Protein AF-A0A1H6F854-F1 (afdb_monomer_lite)

Radius of gyration: 19.89 Å; chains: 1; bounding box: 38×53×62 Å

Sequence (107 aa):
MDNNLGENAIRGPVTGRKSYYGSGSIWSAELAAALFSITQTLGVWDINQRHWLMAYLTACAENAGKAPQDINSFIPWLMDETRRAELTRPYPSQAPPANSVQTHLNS

Foldseek 3Di:
DDDDPPVVVVVVVVVCPVVQPPPVDVVSVVVVVVLVVLVVVCVVLLFDSVLLVVVQCVCCVVVVNDGHPDCLCSDSVSHDPVSRVVRNDPRPPCPPPPPPPPPPPDD

Organism: NCBI:txid1899563

Structure (mmCIF, N/CA/C/O backbone):
data_AF-A0A1H6F854-F1
#
_entry.id   AF-A0A1H6F854-F1
#
loop_
_atom_site.group_PDB
_atom_site.id
_atom_site.type_symbol
_atom_site.label_atom_id
_atom_site.label_alt_id
_atom_site.label_comp_id
_atom_site.label_asym_id
_atom_site.label_entity_id
_atom_site.label_seq_id
_atom_site.pdbx_PDB_ins_code
_atom_site.Cartn_x
_atom_site.Cartn_y
_atom_site.Cartn_z
_atom_site.occupancy
_atom_site.B_iso_or_equiv
_atom_site.auth_seq_id
_atom_site.auth_comp_id
_atom_site.auth_asym_id
_atom_site.auth_atom_id
_atom_site.pdbx_PDB_model_num
ATOM 1 N N . MET A 1 1 ? -18.742 -8.959 -28.180 1.00 43.28 1 MET A N 1
ATOM 2 C CA . MET A 1 1 ? -17.459 -8.484 -28.753 1.00 43.28 1 MET A CA 1
ATOM 3 C C . MET A 1 1 ? -16.782 -7.771 -27.612 1.00 43.28 1 MET A C 1
ATOM 5 O O . MET A 1 1 ? -17.048 -6.600 -27.363 1.00 43.28 1 MET A O 1
ATOM 9 N N . ASP A 1 2 ? -16.023 -8.539 -26.844 1.00 44.66 2 ASP A N 1
ATOM 10 C CA . ASP A 1 2 ? -15.693 -8.191 -25.469 1.00 44.66 2 ASP A CA 1
ATOM 11 C C . ASP A 1 2 ? -14.322 -7.536 -25.497 1.00 44.66 2 ASP A C 1
ATOM 13 O O . ASP A 1 2 ? -13.277 -8.171 -25.369 1.00 44.66 2 ASP A O 1
ATOM 17 N N . ASN A 1 3 ? -14.338 -6.240 -25.800 1.00 47.31 3 ASN A N 1
ATOM 18 C CA . ASN A 1 3 ? -13.130 -5.446 -25.892 1.00 47.31 3 ASN A CA 1
ATOM 19 C C . ASN A 1 3 ? -12.649 -5.107 -24.466 1.00 47.31 3 ASN A C 1
ATOM 21 O O . ASN A 1 3 ? -12.942 -4.052 -23.916 1.00 47.31 3 ASN A O 1
ATOM 25 N N . ASN A 1 4 ? -11.850 -6.018 -23.908 1.00 52.72 4 ASN A N 1
ATOM 26 C CA . ASN A 1 4 ? -10.477 -5.658 -23.573 1.00 52.72 4 ASN A CA 1
ATOM 27 C C . ASN A 1 4 ? -10.250 -4.679 -22.404 1.00 52.72 4 ASN A C 1
ATOM 29 O O . ASN A 1 4 ? -9.549 -3.668 -22.511 1.00 52.72 4 ASN A O 1
ATOM 33 N N . LEU A 1 5 ? -10.781 -5.037 -21.235 1.00 49.50 5 LEU A N 1
ATOM 34 C CA . LEU A 1 5 ? -10.329 -4.464 -19.963 1.00 49.50 5 LEU A CA 1
ATOM 35 C C . LEU A 1 5 ? -8.848 -4.817 -19.686 1.00 49.50 5 LEU A C 1
ATOM 37 O O . LEU A 1 5 ? -8.127 -4.043 -19.058 1.00 49.50 5 LEU A O 1
ATOM 41 N N . GLY A 1 6 ? -8.388 -5.957 -20.225 1.00 49.81 6 GLY A N 1
ATOM 42 C CA . GLY A 1 6 ? -7.020 -6.467 -20.107 1.00 49.81 6 GLY A CA 1
ATOM 43 C C . GLY A 1 6 ? -5.957 -5.584 -20.770 1.00 49.81 6 GLY A C 1
ATOM 44 O O . GLY A 1 6 ? -4.998 -5.207 -20.102 1.00 49.81 6 GLY A O 1
ATOM 45 N N . GLU A 1 7 ? -6.107 -5.177 -22.038 1.00 49.81 7 GLU A N 1
ATOM 46 C CA . GLU A 1 7 ? -5.108 -4.294 -22.674 1.00 49.81 7 GLU A CA 1
ATOM 47 C C . GLU A 1 7 ? -5.176 -2.855 -22.144 1.00 49.81 7 GLU A C 1
ATOM 49 O O . GLU A 1 7 ? -4.156 -2.167 -22.164 1.00 49.81 7 GLU A O 1
ATOM 54 N N . ASN A 1 8 ? -6.314 -2.375 -21.618 1.00 52.28 8 ASN A N 1
ATOM 55 C CA . ASN A 1 8 ? -6.354 -1.043 -20.997 1.00 52.28 8 ASN A CA 1
ATOM 56 C C . ASN A 1 8 ? -5.601 -0.990 -19.655 1.00 52.28 8 ASN A C 1
ATOM 58 O O . ASN A 1 8 ? -5.005 0.042 -19.350 1.00 52.28 8 ASN A O 1
ATOM 62 N N . ALA A 1 9 ? -5.531 -2.094 -18.901 1.00 52.75 9 ALA A N 1
ATOM 63 C CA . ALA A 1 9 ? -4.696 -2.186 -17.699 1.00 52.75 9 ALA A CA 1
ATOM 64 C C . ALA A 1 9 ? -3.185 -2.136 -18.021 1.00 52.75 9 ALA A C 1
ATOM 66 O O . ALA A 1 9 ? -2.390 -1.615 -17.237 1.00 52.75 9 ALA A O 1
ATOM 67 N N . ILE A 1 10 ? -2.785 -2.596 -19.213 1.00 50.81 10 ILE A N 1
ATOM 68 C CA . ILE A 1 10 ? -1.381 -2.619 -19.667 1.00 50.81 10 ILE A CA 1
ATOM 69 C C . ILE A 1 10 ? -0.906 -1.240 -20.171 1.00 50.81 10 ILE A C 1
ATOM 71 O O . ILE A 1 10 ? 0.295 -0.992 -20.284 1.00 50.81 10 ILE A O 1
ATOM 75 N N . ARG A 1 11 ? -1.811 -0.281 -20.404 1.00 52.59 11 ARG A N 1
ATOM 76 C CA . ARG A 1 11 ? -1.440 1.062 -20.895 1.00 52.59 11 ARG A CA 1
ATOM 77 C C . ARG A 1 11 ? -0.853 1.993 -19.828 1.00 52.59 11 ARG A C 1
ATOM 79 O O . ARG A 1 11 ? -0.114 2.908 -20.177 1.00 52.59 11 ARG A O 1
ATOM 86 N N . GLY A 1 12 ? -1.115 1.743 -18.545 1.00 52.69 12 GLY A N 1
ATOM 87 C CA . GLY A 1 12 ? -0.516 2.474 -17.418 1.00 52.69 12 GLY A CA 1
ATOM 88 C C . GLY A 1 12 ? 0.992 2.232 -17.203 1.00 52.69 12 GLY A C 1
ATOM 89 O O . GLY A 1 12 ? 1.747 3.205 -17.129 1.00 52.69 12 GLY A O 1
ATOM 90 N N . PRO A 1 13 ? 1.481 0.975 -17.135 1.00 51.78 13 PRO A N 1
ATOM 91 C CA . PRO A 1 13 ? 2.881 0.690 -16.791 1.00 51.78 13 PRO A CA 1
ATOM 92 C C . PRO A 1 13 ? 3.915 1.143 -17.840 1.00 51.78 13 PRO A C 1
ATOM 94 O O . PRO A 1 13 ? 5.107 1.203 -17.540 1.00 51.78 13 PRO A O 1
ATOM 97 N N . VAL A 1 14 ? 3.499 1.512 -19.059 1.00 47.34 14 VAL A N 1
ATOM 98 C CA . VAL A 1 14 ? 4.420 1.879 -20.154 1.00 47.34 14 VAL A CA 1
ATOM 99 C C . VAL A 1 14 ? 4.922 3.329 -20.066 1.00 47.34 14 VAL A C 1
ATOM 101 O O . VAL A 1 14 ? 6.039 3.612 -20.506 1.00 47.34 14 VAL A O 1
ATOM 104 N N . THR A 1 15 ? 4.186 4.249 -19.434 1.00 47.28 15 THR A N 1
ATOM 105 C CA . THR A 1 15 ? 4.598 5.670 -19.354 1.00 47.28 15 THR A CA 1
ATOM 106 C C . THR A 1 15 ? 5.705 5.917 -18.320 1.00 47.28 15 THR A C 1
ATOM 108 O O . THR A 1 15 ? 6.423 6.911 -18.399 1.00 47.28 15 THR A O 1
ATOM 111 N N . GLY A 1 16 ? 5.936 4.985 -17.391 1.00 47.31 16 GLY A N 1
ATOM 112 C CA . GLY A 1 16 ? 7.042 5.078 -16.434 1.00 47.31 16 GLY A CA 1
ATOM 113 C C . GLY A 1 16 ? 8.401 4.650 -17.000 1.00 47.31 16 GLY A C 1
ATOM 114 O O . GLY A 1 16 ? 9.440 4.989 -16.434 1.00 47.31 16 GLY A O 1
ATOM 115 N N . ARG A 1 17 ? 8.427 3.970 -18.158 1.00 51.94 17 ARG A N 1
ATOM 116 C CA . ARG A 1 17 ? 9.644 3.403 -18.769 1.00 51.94 17 ARG A CA 1
ATOM 117 C C . ARG A 1 17 ? 10.754 4.433 -19.003 1.00 51.94 17 ARG A C 1
ATOM 119 O O . ARG A 1 17 ? 11.909 4.042 -19.075 1.00 51.94 17 ARG A O 1
ATOM 126 N N . LYS A 1 18 ? 10.448 5.731 -19.096 1.00 47.62 18 LYS A N 1
ATOM 127 C CA . LYS A 1 18 ? 11.459 6.796 -19.235 1.00 47.62 18 LYS A CA 1
ATOM 128 C C . LYS A 1 18 ? 11.844 7.465 -17.907 1.00 47.62 18 LYS A C 1
ATOM 130 O O . LYS A 1 18 ? 12.932 8.022 -17.814 1.00 47.62 18 LYS A O 1
ATOM 135 N N . SER A 1 19 ? 11.006 7.357 -16.877 1.00 52.47 19 SER A N 1
ATOM 136 C CA . SER A 1 19 ? 11.256 7.936 -15.550 1.00 52.47 19 SER A CA 1
ATOM 137 C C . SER A 1 19 ? 12.091 7.021 -14.644 1.00 52.47 19 SER A C 1
ATOM 139 O O . SER A 1 19 ? 12.817 7.524 -13.793 1.00 52.47 19 SER A O 1
ATOM 141 N N . TYR A 1 20 ? 12.054 5.695 -14.842 1.00 52.06 20 TYR A N 1
ATOM 142 C CA . TYR A 1 20 ? 12.798 4.738 -14.001 1.00 52.06 20 TYR A CA 1
ATOM 143 C C . TYR A 1 20 ? 14.299 4.634 -14.320 1.00 52.06 20 TYR A C 1
ATOM 145 O O . TYR A 1 20 ? 15.084 4.267 -13.451 1.00 52.06 20 TYR A O 1
ATOM 153 N N . TYR A 1 21 ? 14.731 5.001 -15.532 1.00 48.78 21 TYR A N 1
ATOM 154 C CA . TYR A 1 21 ? 16.151 4.933 -15.915 1.00 48.78 21 TYR A CA 1
ATOM 155 C C . TYR A 1 21 ? 17.007 6.081 -15.358 1.00 48.78 21 TYR A C 1
ATOM 157 O O . TYR A 1 21 ? 18.226 5.945 -15.292 1.00 48.78 21 TYR A O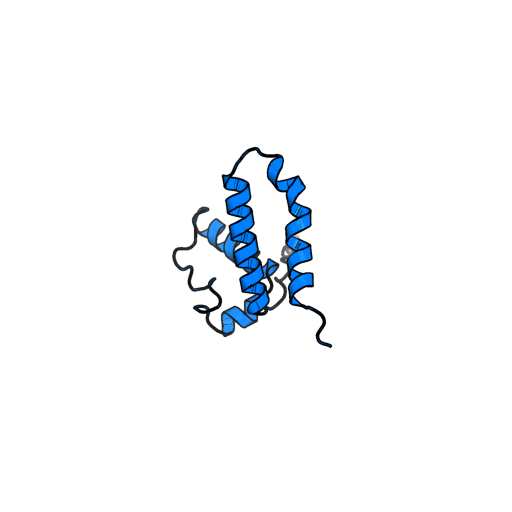 1
ATOM 165 N N . GLY A 1 22 ? 16.403 7.195 -14.929 1.00 51.19 22 GLY A N 1
ATOM 166 C CA . GLY A 1 22 ? 17.132 8.410 -14.538 1.00 51.19 22 GLY A CA 1
ATOM 167 C C . GLY A 1 22 ? 17.982 8.305 -13.262 1.00 51.19 22 GLY A C 1
ATOM 168 O O . GLY A 1 22 ? 18.705 9.243 -12.952 1.00 51.19 22 GLY A O 1
ATOM 169 N N . SER A 1 23 ? 17.913 7.189 -12.528 1.00 52.06 23 SER A N 1
ATOM 170 C CA . SER A 1 23 ? 18.616 6.990 -11.249 1.00 52.06 23 SER A CA 1
ATOM 171 C C . SER A 1 23 ? 19.709 5.909 -11.285 1.00 52.06 23 SER A C 1
ATOM 173 O O . SER A 1 23 ? 20.409 5.752 -10.287 1.00 52.06 23 SER A O 1
ATOM 175 N N . GLY A 1 24 ? 19.873 5.152 -12.380 1.00 55.97 24 GLY A N 1
ATOM 176 C CA . GLY A 1 24 ? 20.917 4.115 -12.480 1.00 55.97 24 GLY A CA 1
ATOM 177 C C . GLY A 1 24 ? 20.843 2.993 -11.429 1.00 55.97 24 GLY A C 1
ATOM 178 O O . GLY A 1 24 ? 21.804 2.251 -11.263 1.00 55.97 24 GLY A O 1
ATOM 179 N N . SER A 1 25 ? 19.725 2.860 -10.711 1.00 64.25 25 SER A N 1
ATOM 180 C CA . SER A 1 25 ? 19.588 1.939 -9.585 1.00 64.25 25 SER A CA 1
ATOM 181 C C . SER A 1 25 ? 18.520 0.898 -9.895 1.00 64.25 25 SER A C 1
ATOM 183 O O . SER A 1 25 ? 17.333 1.206 -9.901 1.00 64.25 25 SER A O 1
ATOM 185 N N . ILE A 1 26 ? 18.937 -0.345 -10.149 1.00 72.75 26 ILE A N 1
ATOM 186 C CA . ILE A 1 26 ? 18.041 -1.510 -10.304 1.00 72.75 26 ILE A CA 1
ATOM 187 C C . ILE A 1 26 ? 17.045 -1.573 -9.138 1.00 72.75 26 ILE A C 1
ATOM 189 O O . ILE A 1 26 ? 15.863 -1.841 -9.333 1.00 72.75 26 ILE A O 1
ATOM 193 N N . TRP A 1 27 ? 17.508 -1.196 -7.949 1.00 72.69 27 TRP A N 1
ATOM 194 C CA . TRP A 1 27 ? 16.718 -1.165 -6.730 1.00 72.69 27 TRP A CA 1
ATOM 195 C C . TRP A 1 27 ? 15.485 -0.251 -6.812 1.00 72.69 27 TRP A C 1
ATOM 197 O O . TRP A 1 27 ? 14.428 -0.591 -6.287 1.00 72.69 27 TRP A O 1
ATOM 207 N N . SER A 1 28 ? 15.565 0.895 -7.499 1.00 74.50 28 SER A N 1
ATOM 208 C CA . SER A 1 28 ? 14.396 1.774 -7.650 1.00 74.50 28 SER A CA 1
ATOM 209 C C . SER A 1 28 ? 13.369 1.201 -8.629 1.00 74.50 28 SER A C 1
ATOM 211 O O . SER A 1 28 ? 12.165 1.357 -8.418 1.00 74.50 28 SER A O 1
ATOM 213 N N . ALA A 1 29 ? 13.828 0.489 -9.662 1.00 79.50 29 ALA A N 1
ATOM 214 C CA . ALA A 1 29 ? 12.955 -0.236 -10.577 1.00 79.50 29 ALA A CA 1
ATOM 215 C C . ALA A 1 29 ? 12.264 -1.418 -9.875 1.00 79.50 29 ALA A C 1
ATOM 217 O O . ALA A 1 29 ? 11.059 -1.603 -10.040 1.00 79.50 29 ALA A O 1
ATOM 218 N N . GLU A 1 30 ? 12.994 -2.169 -9.048 1.00 82.50 30 GLU A N 1
ATOM 219 C CA . GLU A 1 30 ? 12.449 -3.256 -8.225 1.00 82.50 30 GLU A CA 1
ATOM 220 C C . GLU A 1 30 ? 11.406 -2.741 -7.225 1.00 82.50 30 GLU A C 1
ATOM 222 O O . GLU A 1 30 ? 10.308 -3.292 -7.132 1.00 82.50 30 GLU A O 1
ATOM 227 N N . LEU A 1 31 ? 11.698 -1.633 -6.537 1.00 84.69 31 LEU A N 1
ATOM 228 C CA . LEU A 1 31 ? 10.758 -0.990 -5.620 1.00 84.69 31 LEU A CA 1
ATOM 229 C C . LEU A 1 31 ? 9.478 -0.545 -6.338 1.00 84.69 31 LEU A C 1
ATOM 231 O O . LEU A 1 31 ? 8.373 -0.785 -5.849 1.00 84.69 31 LEU A O 1
ATOM 235 N N . ALA A 1 32 ? 9.611 0.088 -7.505 1.00 82.06 32 ALA A N 1
ATOM 236 C CA . ALA A 1 32 ? 8.463 0.513 -8.296 1.00 82.06 32 ALA A CA 1
ATOM 237 C C . ALA A 1 32 ? 7.622 -0.686 -8.762 1.00 82.06 32 ALA A C 1
ATOM 239 O O . ALA A 1 32 ? 6.397 -0.646 -8.664 1.00 82.06 32 ALA A O 1
ATOM 240 N N . ALA A 1 33 ? 8.262 -1.771 -9.209 1.00 85.00 33 ALA A N 1
ATOM 241 C CA . ALA A 1 33 ? 7.574 -3.000 -9.596 1.00 85.00 33 ALA A CA 1
ATOM 242 C C . ALA A 1 33 ? 6.798 -3.622 -8.421 1.00 85.00 33 ALA A C 1
ATOM 244 O O . ALA A 1 33 ? 5.646 -4.036 -8.591 1.00 85.00 33 ALA A O 1
ATOM 245 N N . ALA A 1 34 ? 7.383 -3.630 -7.220 1.00 86.56 34 ALA A N 1
ATOM 246 C CA . ALA A 1 34 ? 6.710 -4.091 -6.010 1.00 86.56 34 ALA A CA 1
ATOM 247 C C . ALA A 1 34 ? 5.499 -3.206 -5.661 1.00 86.56 34 ALA A C 1
ATOM 249 O O . ALA A 1 34 ? 4.398 -3.719 -5.458 1.00 86.56 34 ALA A O 1
ATOM 250 N N . LEU A 1 35 ? 5.661 -1.877 -5.670 1.00 86.19 35 LEU A N 1
ATOM 251 C CA . LEU A 1 35 ? 4.570 -0.931 -5.398 1.00 86.19 35 LEU A CA 1
ATOM 252 C C . LEU A 1 35 ? 3.427 -1.052 -6.411 1.00 86.19 35 LEU A C 1
ATOM 254 O O . LEU A 1 35 ? 2.255 -1.052 -6.026 1.00 86.19 35 LEU A O 1
ATOM 258 N N . PHE A 1 36 ? 3.735 -1.205 -7.699 1.00 85.50 36 PHE A N 1
ATOM 259 C CA . PHE A 1 36 ? 2.700 -1.428 -8.703 1.00 85.50 36 PHE A CA 1
ATOM 260 C C . PHE A 1 36 ? 1.971 -2.750 -8.493 1.00 85.50 36 PHE A C 1
ATOM 262 O O . PHE A 1 36 ? 0.746 -2.772 -8.549 1.00 85.50 36 PHE A O 1
ATOM 269 N N . SER A 1 37 ? 2.682 -3.824 -8.157 1.00 86.44 37 SER A N 1
ATOM 270 C CA . SER A 1 37 ? 2.052 -5.114 -7.849 1.00 86.44 37 SER A CA 1
ATOM 271 C C . SER A 1 37 ? 1.083 -5.006 -6.661 1.00 86.44 37 SER A C 1
ATOM 273 O O . SER A 1 37 ? -0.041 -5.512 -6.719 1.00 86.44 37 SER A O 1
ATOM 275 N N . ILE A 1 38 ? 1.467 -4.270 -5.612 1.00 87.38 38 ILE A N 1
ATOM 276 C CA . ILE A 1 38 ? 0.605 -4.001 -4.450 1.00 87.38 38 ILE A CA 1
ATOM 277 C C . ILE A 1 38 ? -0.622 -3.178 -4.863 1.00 87.38 38 ILE A C 1
ATOM 279 O O . ILE A 1 38 ? -1.746 -3.573 -4.572 1.00 87.38 38 ILE A O 1
ATOM 283 N N . THR A 1 39 ? -0.448 -2.065 -5.581 1.00 85.69 39 THR A N 1
ATOM 284 C CA . THR A 1 39 ? -1.581 -1.208 -5.996 1.00 85.69 39 THR A CA 1
ATOM 285 C C . THR A 1 39 ? -2.555 -1.897 -6.953 1.00 85.69 39 THR A C 1
ATOM 287 O O . THR A 1 39 ? -3.758 -1.641 -6.866 1.00 85.69 39 THR A O 1
ATOM 290 N N . GLN A 1 40 ? -2.069 -2.787 -7.827 1.00 85.75 40 GLN A N 1
ATOM 291 C CA . GLN A 1 40 ? -2.919 -3.644 -8.658 1.00 85.75 40 GLN A CA 1
ATOM 292 C C . GLN A 1 40 ? -3.728 -4.609 -7.795 1.00 85.75 40 GLN A C 1
ATOM 294 O O . GLN A 1 40 ? -4.939 -4.716 -7.972 1.00 85.75 40 GLN A O 1
ATOM 299 N N . THR A 1 41 ? -3.083 -5.243 -6.811 1.00 86.50 41 THR A N 1
ATOM 300 C CA . THR A 1 41 ? -3.769 -6.108 -5.845 1.00 86.50 41 THR A CA 1
ATOM 301 C C . THR A 1 41 ? -4.860 -5.321 -5.117 1.00 86.50 41 THR A C 1
ATOM 303 O O . THR A 1 41 ? -6.009 -5.736 -5.130 1.00 86.50 41 THR A O 1
ATOM 306 N N . LEU A 1 42 ? -4.563 -4.135 -4.580 1.00 87.06 42 LEU A N 1
ATOM 307 C CA . LEU A 1 42 ? -5.563 -3.285 -3.915 1.00 87.06 42 LEU A CA 1
ATOM 308 C C . LEU A 1 42 ? -6.744 -2.914 -4.829 1.00 87.06 42 LEU A C 1
ATOM 310 O O . LEU A 1 42 ? -7.874 -2.850 -4.353 1.00 87.06 42 LEU A O 1
ATOM 314 N N . GLY A 1 43 ? -6.497 -2.723 -6.130 1.00 84.69 43 GLY A N 1
ATOM 315 C CA . GLY A 1 43 ? -7.542 -2.466 -7.123 1.00 84.69 43 GLY A CA 1
ATOM 316 C C . GLY A 1 43 ? -8.493 -3.648 -7.339 1.00 84.69 43 GLY A C 1
ATOM 317 O O . GLY A 1 43 ? -9.686 -3.436 -7.515 1.00 84.69 43 GLY A O 1
ATOM 318 N N . VAL A 1 44 ? -7.998 -4.889 -7.263 1.00 88.06 44 VAL A N 1
ATOM 319 C CA . VAL A 1 44 ? -8.838 -6.104 -7.341 1.00 88.06 44 VAL A CA 1
ATOM 320 C C . VAL A 1 44 ? -9.762 -6.234 -6.125 1.00 88.06 44 VAL A C 1
ATOM 322 O O . VAL A 1 44 ? -10.856 -6.777 -6.238 1.00 88.06 44 VAL A O 1
ATOM 325 N N . TRP A 1 45 ? -9.335 -5.721 -4.970 1.00 84.81 45 TRP A N 1
ATOM 326 C CA . TRP A 1 45 ? -10.073 -5.804 -3.706 1.00 84.81 45 TRP A CA 1
ATOM 327 C C . TRP A 1 45 ? -10.929 -4.562 -3.397 1.00 84.81 45 TRP A C 1
ATOM 329 O O . TRP A 1 45 ? -11.466 -4.4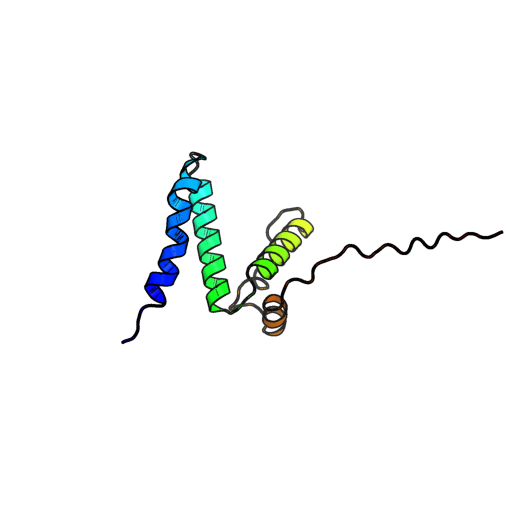71 -2.295 1.00 84.81 45 TRP A O 1
ATOM 339 N N . ASP A 1 46 ? -11.057 -3.623 -4.344 1.00 85.12 46 ASP A N 1
ATOM 340 C CA . ASP A 1 46 ? -11.800 -2.357 -4.204 1.00 85.12 46 ASP A CA 1
ATOM 341 C C . ASP A 1 46 ? -11.377 -1.520 -2.976 1.00 85.12 46 ASP A C 1
ATOM 343 O O . ASP A 1 46 ? -12.181 -0.905 -2.272 1.00 85.12 46 ASP A O 1
ATOM 347 N N . ILE A 1 47 ? -10.075 -1.516 -2.676 1.00 88.00 47 ILE A N 1
ATOM 348 C CA . ILE A 1 47 ? -9.495 -0.743 -1.572 1.00 88.00 47 ILE A CA 1
ATOM 349 C C . ILE A 1 47 ? -8.959 0.582 -2.113 1.00 88.00 47 ILE A C 1
ATOM 351 O O . ILE A 1 47 ? -8.280 0.626 -3.144 1.00 88.00 47 ILE A O 1
ATOM 355 N N . ASN A 1 48 ? -9.185 1.680 -1.386 1.00 88.56 48 ASN A N 1
ATOM 356 C CA . ASN A 1 48 ? -8.631 2.972 -1.766 1.00 88.56 48 ASN A CA 1
ATOM 357 C C . ASN A 1 48 ? -7.104 2.962 -1.5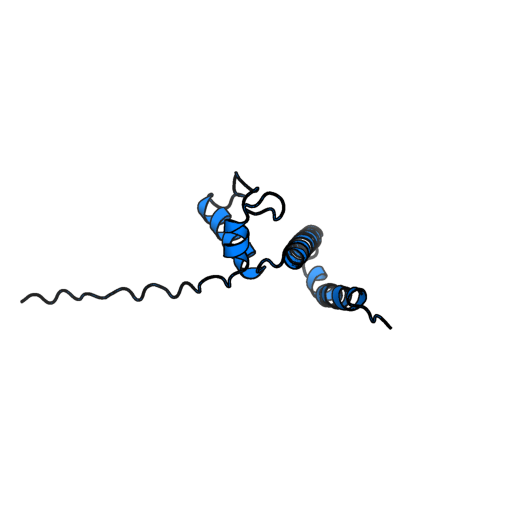86 1.00 88.56 48 ASN A C 1
ATOM 359 O O . ASN A 1 48 ? -6.584 3.004 -0.470 1.00 88.56 48 ASN A O 1
ATOM 363 N N . GLN A 1 49 ? -6.375 2.947 -2.702 1.00 87.06 49 GLN A N 1
ATOM 364 C CA . GLN A 1 49 ? -4.912 2.839 -2.726 1.00 87.06 49 GLN A CA 1
ATOM 365 C C . GLN A 1 49 ? -4.227 3.961 -1.934 1.00 87.06 49 GLN A C 1
ATOM 367 O O . GLN A 1 49 ? -3.240 3.721 -1.240 1.00 87.06 49 GLN A O 1
ATOM 372 N N . AR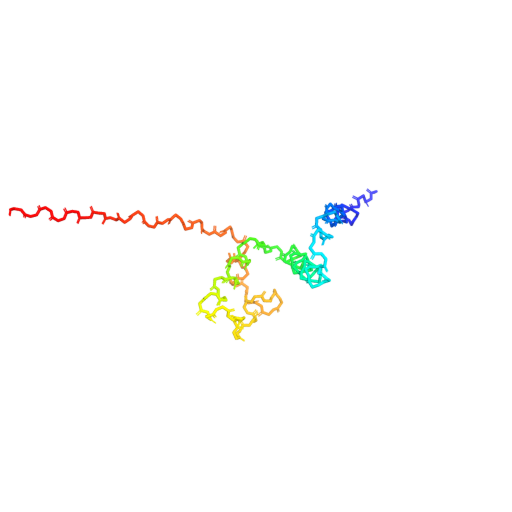G A 1 50 ? -4.763 5.189 -2.006 1.00 87.00 50 ARG A N 1
ATOM 373 C CA . ARG A 1 50 ? -4.226 6.342 -1.273 1.00 87.00 50 ARG A CA 1
ATOM 374 C C . ARG A 1 50 ? -4.444 6.188 0.227 1.00 87.00 50 ARG A C 1
ATOM 376 O O . ARG A 1 50 ? -3.523 6.455 0.991 1.00 87.00 50 ARG A O 1
ATOM 383 N N . HIS A 1 51 ? -5.639 5.775 0.646 1.00 88.69 51 HIS A N 1
ATOM 384 C CA . HIS A 1 51 ? -5.938 5.545 2.059 1.00 88.69 51 HIS A CA 1
ATOM 385 C C . HIS A 1 51 ? -5.042 4.441 2.627 1.00 88.69 51 HIS A C 1
ATOM 387 O O . HIS A 1 51 ? -4.368 4.662 3.631 1.00 88.69 51 HIS A O 1
ATOM 393 N N . TRP A 1 52 ? -4.954 3.302 1.940 1.00 89.56 52 TRP A N 1
ATOM 394 C CA . TRP A 1 52 ? -4.110 2.183 2.353 1.00 89.56 52 TRP A CA 1
ATOM 395 C C . TRP A 1 52 ? -2.636 2.586 2.489 1.00 89.56 52 TRP A C 1
ATOM 397 O O . TRP A 1 52 ? -2.017 2.311 3.515 1.00 89.56 52 TRP A O 1
ATOM 407 N N . LEU A 1 53 ? -2.085 3.301 1.498 1.00 89.56 53 LEU A N 1
ATOM 408 C CA . LEU A 1 53 ? -0.683 3.723 1.525 1.00 89.56 53 LEU A CA 1
ATOM 409 C C . LEU A 1 53 ? -0.407 4.699 2.673 1.00 89.56 53 LEU A C 1
ATOM 411 O O . LEU A 1 53 ? 0.600 4.559 3.362 1.00 89.56 53 LEU A O 1
ATOM 415 N N . MET A 1 54 ? -1.307 5.658 2.904 1.00 88.88 54 MET A N 1
ATOM 416 C CA . MET A 1 54 ? -1.195 6.575 4.039 1.00 88.88 54 MET A CA 1
ATOM 417 C C . MET A 1 54 ? -1.237 5.815 5.365 1.00 88.88 54 MET A C 1
ATOM 419 O O . MET A 1 54 ? -0.360 6.017 6.194 1.00 88.88 54 MET A O 1
ATOM 423 N N . ALA A 1 55 ? -2.192 4.899 5.546 1.00 89.12 55 ALA A N 1
ATOM 424 C CA . ALA A 1 55 ? -2.295 4.096 6.761 1.00 89.12 55 ALA A CA 1
ATOM 425 C C . ALA A 1 55 ? -1.023 3.266 7.015 1.00 89.12 55 ALA A C 1
ATOM 427 O O . ALA A 1 55 ? -0.541 3.207 8.145 1.00 89.12 55 ALA A O 1
ATOM 428 N N . TYR A 1 56 ? -0.450 2.666 5.967 1.00 88.25 56 TYR A N 1
ATOM 429 C CA . TYR A 1 56 ? 0.780 1.883 6.070 1.00 88.25 56 TYR A CA 1
ATOM 430 C C . TYR A 1 56 ? 2.000 2.745 6.417 1.00 88.25 56 TYR A C 1
ATOM 432 O O . TYR A 1 56 ? 2.790 2.378 7.286 1.00 88.25 56 TYR A O 1
ATOM 440 N N . LEU A 1 57 ? 2.154 3.909 5.778 1.00 88.56 57 LEU A N 1
ATOM 441 C CA . LEU A 1 57 ? 3.263 4.825 6.060 1.00 88.56 57 LEU A CA 1
ATOM 442 C C . LEU A 1 57 ? 3.146 5.463 7.449 1.00 88.56 57 LEU A C 1
ATOM 444 O O . LEU A 1 57 ? 4.163 5.615 8.123 1.00 88.56 57 LEU A O 1
ATOM 448 N N . THR A 1 58 ? 1.931 5.775 7.907 1.00 88.19 58 THR A N 1
ATOM 449 C CA . THR A 1 58 ? 1.685 6.239 9.279 1.00 88.19 58 THR A CA 1
ATOM 450 C C . THR A 1 58 ? 2.075 5.167 10.291 1.00 88.19 58 THR A C 1
ATOM 452 O O . THR A 1 58 ? 2.836 5.458 11.208 1.00 88.19 58 THR A O 1
ATOM 455 N N . ALA A 1 59 ? 1.668 3.912 10.078 1.00 87.50 59 ALA A N 1
ATOM 456 C CA . ALA A 1 59 ? 2.062 2.809 10.954 1.00 87.50 59 ALA A CA 1
ATOM 457 C C . ALA A 1 59 ? 3.586 2.581 10.954 1.00 87.50 59 ALA A C 1
ATOM 459 O O . ALA A 1 59 ? 4.178 2.310 11.999 1.00 87.50 59 ALA A O 1
ATOM 460 N N . CYS A 1 60 ? 4.251 2.747 9.803 1.00 87.50 60 CYS A N 1
ATOM 461 C CA . CYS A 1 60 ? 5.713 2.744 9.744 1.00 87.50 60 CYS A CA 1
ATOM 462 C C . CYS A 1 60 ? 6.318 3.883 10.577 1.00 87.50 60 CYS A C 1
ATOM 464 O O . CYS A 1 60 ? 7.281 3.661 11.306 1.00 87.50 60 CYS A O 1
ATOM 466 N N . ALA A 1 61 ? 5.774 5.100 10.477 1.00 87.69 61 ALA A N 1
ATOM 467 C CA . ALA A 1 61 ? 6.262 6.266 11.211 1.00 87.69 61 ALA A CA 1
ATOM 468 C C . ALA A 1 61 ? 6.104 6.097 12.731 1.00 87.69 61 ALA A C 1
ATOM 470 O O . ALA A 1 61 ? 7.038 6.386 13.478 1.00 87.69 61 ALA A O 1
ATOM 471 N N . GLU A 1 62 ? 4.967 5.562 13.178 1.00 87.69 62 GLU A N 1
ATOM 472 C CA . GLU A 1 62 ? 4.701 5.232 14.583 1.00 87.69 62 GLU A CA 1
ATOM 473 C C . GLU A 1 62 ? 5.652 4.146 15.107 1.00 87.69 62 GLU A C 1
ATOM 475 O O . GLU A 1 62 ? 6.113 4.213 16.245 1.00 87.69 62 GLU A O 1
ATOM 480 N N . ASN A 1 63 ? 6.039 3.193 14.256 1.00 86.81 63 ASN A N 1
ATOM 481 C CA . ASN A 1 63 ? 6.993 2.135 14.587 1.00 86.81 63 ASN A CA 1
ATOM 482 C C . ASN A 1 63 ? 8.467 2.549 14.366 1.00 86.81 63 ASN A C 1
ATOM 484 O O . ASN A 1 63 ? 9.311 1.737 13.974 1.00 86.81 63 ASN A O 1
ATOM 488 N N . ALA A 1 64 ? 8.789 3.828 14.587 1.00 85.12 64 ALA A N 1
ATOM 489 C CA . ALA A 1 64 ? 10.130 4.404 14.425 1.00 85.12 64 ALA A CA 1
ATOM 490 C C . ALA A 1 64 ? 10.738 4.217 13.016 1.00 85.12 64 ALA A C 1
ATOM 492 O O . ALA A 1 64 ? 11.942 4.000 12.862 1.00 85.12 64 ALA A O 1
ATOM 493 N N . GLY A 1 65 ? 9.902 4.276 11.978 1.00 79.38 65 GLY A N 1
ATOM 494 C CA . GLY A 1 65 ? 10.301 4.107 10.578 1.00 79.38 65 GLY A CA 1
ATOM 495 C C . GLY A 1 65 ? 10.496 2.652 10.144 1.00 79.38 65 GLY A C 1
ATOM 496 O O . GLY A 1 65 ? 11.006 2.410 9.051 1.00 79.38 65 GLY A O 1
ATOM 497 N N . LYS A 1 66 ? 10.119 1.675 10.977 1.00 84.06 66 LYS A N 1
ATOM 498 C CA . LYS A 1 66 ? 10.201 0.246 10.649 1.00 84.06 66 LYS A CA 1
ATOM 499 C C . LYS A 1 66 ? 8.851 -0.280 10.188 1.00 84.06 66 LYS A C 1
ATOM 501 O O . LYS A 1 66 ? 7.809 0.189 10.634 1.00 84.06 66 LYS A O 1
ATOM 506 N N . ALA A 1 67 ? 8.875 -1.309 9.344 1.00 81.88 67 ALA A N 1
ATOM 507 C CA . ALA A 1 67 ? 7.660 -2.016 8.955 1.00 81.88 67 ALA A CA 1
ATOM 508 C C . ALA A 1 67 ? 6.876 -2.470 10.208 1.00 81.88 67 ALA A C 1
ATOM 510 O O . ALA A 1 67 ? 7.510 -2.928 11.168 1.00 81.88 67 ALA A O 1
ATOM 511 N N . PRO A 1 68 ? 5.538 -2.328 10.235 1.00 81.56 68 PRO A N 1
ATOM 512 C CA . PRO A 1 68 ? 4.713 -2.781 11.352 1.00 81.56 68 PRO A CA 1
ATOM 513 C C . PRO A 1 68 ? 4.952 -4.266 11.649 1.00 81.56 68 PRO A C 1
ATOM 515 O O . PRO A 1 68 ? 5.130 -5.057 10.724 1.00 81.56 68 PRO A O 1
ATOM 518 N N . GLN A 1 69 ? 4.949 -4.658 12.929 1.00 78.88 69 GLN A N 1
ATOM 519 C CA . GLN A 1 69 ? 5.097 -6.075 13.298 1.00 78.88 69 GLN A CA 1
ATOM 520 C C . GLN A 1 69 ? 3.905 -6.921 12.837 1.00 78.88 69 GLN A C 1
ATOM 522 O O . GLN A 1 69 ? 4.090 -8.070 12.444 1.00 78.88 69 GLN A O 1
ATOM 527 N N . ASP A 1 70 ? 2.700 -6.346 12.851 1.00 81.50 70 ASP A N 1
ATOM 528 C CA . ASP A 1 70 ? 1.506 -6.978 12.301 1.00 81.50 70 ASP A CA 1
ATOM 529 C C . ASP A 1 70 ? 1.181 -6.410 10.914 1.00 81.50 70 ASP A C 1
ATOM 531 O O . ASP A 1 70 ? 0.595 -5.335 10.770 1.00 81.50 70 ASP A O 1
ATOM 535 N N . ILE A 1 71 ? 1.574 -7.149 9.877 1.00 84.75 71 ILE A N 1
ATOM 536 C CA . ILE A 1 71 ? 1.259 -6.813 8.485 1.00 84.75 71 ILE A CA 1
ATOM 537 C C . ILE A 1 71 ? -0.110 -7.352 8.048 1.00 84.75 71 ILE A C 1
ATOM 539 O O . ILE A 1 71 ? -0.617 -6.949 7.002 1.00 84.75 71 ILE A O 1
ATOM 543 N N . ASN A 1 72 ? -0.741 -8.231 8.836 1.00 85.88 72 ASN A N 1
ATOM 544 C CA . ASN A 1 72 ? -1.998 -8.884 8.454 1.00 85.88 72 ASN A CA 1
ATOM 545 C C . ASN A 1 72 ? -3.115 -7.857 8.232 1.00 85.88 72 ASN A C 1
ATOM 547 O O . ASN A 1 72 ? -3.882 -7.966 7.279 1.00 85.88 72 ASN A O 1
ATOM 551 N N . SER A 1 73 ? -3.109 -6.788 9.033 1.00 83.44 73 SER A N 1
ATOM 552 C CA . SER A 1 73 ? -4.005 -5.631 8.920 1.00 83.44 73 SER A CA 1
ATOM 553 C C . SER A 1 73 ? -3.873 -4.841 7.603 1.00 83.44 73 SER A C 1
ATOM 555 O O . SER A 1 73 ? -4.721 -4.000 7.302 1.00 83.44 73 SER A O 1
ATOM 557 N N . PHE A 1 74 ? -2.824 -5.095 6.813 1.00 84.19 74 PHE A N 1
ATOM 558 C CA . PHE A 1 74 ? -2.558 -4.455 5.521 1.00 84.19 74 PHE A CA 1
ATOM 559 C C . PHE A 1 74 ? -2.690 -5.417 4.331 1.00 84.19 74 PHE A C 1
ATOM 561 O O . PHE A 1 74 ? -2.623 -4.974 3.184 1.00 84.19 74 PHE A O 1
ATOM 568 N N . ILE A 1 75 ? -2.895 -6.713 4.573 1.00 85.94 75 ILE A N 1
ATOM 569 C CA . ILE A 1 75 ? -2.987 -7.734 3.529 1.00 85.94 75 ILE A CA 1
ATOM 570 C C . ILE A 1 75 ? -4.466 -8.018 3.221 1.00 85.94 75 ILE A C 1
ATOM 572 O O . ILE A 1 75 ? -5.171 -8.510 4.098 1.00 85.94 75 ILE A O 1
ATOM 576 N N . PRO A 1 76 ? -4.959 -7.792 1.988 1.00 80.62 76 PRO A N 1
ATOM 577 C CA . PRO A 1 76 ? -6.395 -7.829 1.697 1.00 80.62 76 PRO A CA 1
ATOM 578 C C . PRO A 1 76 ? -7.131 -9.133 2.026 1.00 80.62 76 PRO A C 1
ATOM 580 O O . PRO A 1 76 ? -8.309 -9.088 2.362 1.00 80.62 76 PRO A O 1
ATOM 583 N N . TRP A 1 77 ? -6.451 -10.279 1.945 1.00 81.19 77 TRP A N 1
ATOM 584 C CA . TRP A 1 77 ? 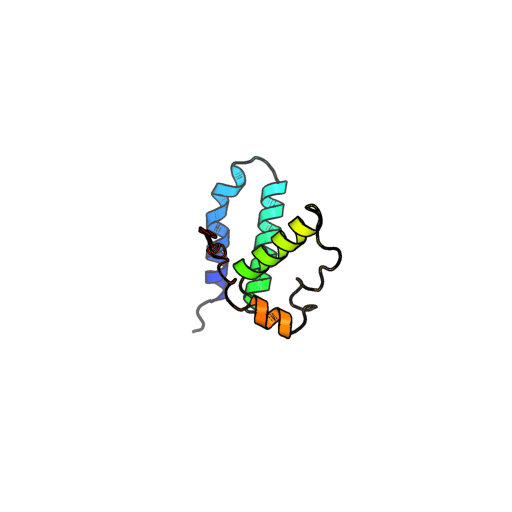-7.027 -11.598 2.242 1.00 81.19 77 TRP A CA 1
ATOM 585 C C . TRP A 1 77 ? -6.846 -12.053 3.701 1.00 81.19 77 TRP A C 1
ATOM 587 O O . TRP A 1 77 ? -7.394 -13.085 4.076 1.00 81.19 77 TRP A O 1
ATOM 597 N N . LEU A 1 78 ? -6.068 -11.323 4.509 1.00 85.81 78 LEU A N 1
ATOM 598 C CA . LEU A 1 78 ? -5.904 -11.556 5.957 1.00 85.81 78 LEU A CA 1
ATOM 599 C C . LEU A 1 78 ? -6.582 -10.467 6.800 1.00 85.81 78 LEU A C 1
ATOM 601 O O . LEU A 1 78 ? -6.785 -10.641 7.998 1.00 85.81 78 LEU A O 1
ATOM 605 N N . MET A 1 79 ? -6.914 -9.347 6.166 1.00 83.00 79 MET A N 1
ATOM 606 C CA . MET A 1 79 ? -7.603 -8.203 6.734 1.00 83.00 79 MET A CA 1
ATOM 607 C C . MET A 1 79 ? -9.047 -8.549 7.123 1.00 83.00 79 MET A C 1
ATOM 609 O O . MET A 1 79 ? -9.771 -9.186 6.359 1.00 83.00 79 MET A O 1
ATOM 613 N N . ASP A 1 80 ? -9.486 -8.034 8.274 1.00 85.25 80 ASP A N 1
ATOM 614 C CA . ASP A 1 80 ? -10.890 -8.082 8.682 1.00 85.25 80 ASP A CA 1
ATOM 615 C C . ASP A 1 80 ? -11.788 -7.217 7.777 1.00 85.25 80 ASP A C 1
ATOM 617 O O . ASP A 1 80 ? -11.387 -6.168 7.261 1.00 85.25 80 ASP A O 1
ATOM 621 N N . GLU A 1 81 ? -13.044 -7.622 7.611 1.00 82.69 81 GLU A N 1
ATOM 622 C CA . GLU A 1 81 ? -13.988 -6.950 6.718 1.00 82.69 81 GLU A CA 1
ATOM 623 C C . GLU A 1 81 ? -14.312 -5.518 7.171 1.00 82.69 81 GLU A C 1
ATOM 625 O O . GLU A 1 81 ? -14.501 -4.626 6.338 1.00 82.69 81 GLU A O 1
ATOM 630 N N . THR A 1 82 ? -14.289 -5.258 8.482 1.00 85.56 82 THR A N 1
ATOM 631 C CA . THR A 1 82 ? -14.477 -3.907 9.031 1.00 85.56 82 THR A CA 1
ATOM 632 C C . THR A 1 82 ? -13.353 -2.963 8.604 1.00 85.56 82 THR A C 1
ATOM 634 O O . THR A 1 82 ? -13.609 -1.853 8.129 1.00 85.56 82 THR A O 1
ATOM 637 N N . ARG A 1 83 ? -12.106 -3.437 8.683 1.00 86.06 83 ARG A N 1
ATOM 638 C CA . ARG A 1 83 ? -10.913 -2.705 8.257 1.00 86.06 83 ARG A CA 1
ATOM 639 C C . ARG A 1 83 ? -10.901 -2.497 6.746 1.00 86.06 83 ARG A C 1
ATOM 641 O O . ARG A 1 83 ? -10.538 -1.417 6.284 1.00 86.06 83 ARG A O 1
ATOM 648 N N . ARG A 1 84 ? -11.376 -3.476 5.968 1.00 84.50 84 ARG A N 1
ATOM 649 C CA . ARG A 1 84 ? -11.563 -3.315 4.518 1.00 84.50 84 ARG A CA 1
ATOM 650 C C . ARG A 1 84 ? -12.510 -2.171 4.206 1.00 84.50 84 ARG A C 1
ATOM 652 O O . ARG A 1 84 ? -12.158 -1.279 3.441 1.00 84.50 84 ARG A O 1
ATOM 659 N N . ALA A 1 85 ? -13.685 -2.182 4.828 1.00 85.81 85 ALA A N 1
ATOM 660 C CA . ALA A 1 85 ? -14.698 -1.159 4.617 1.00 85.81 85 ALA A CA 1
ATOM 661 C C . ALA A 1 85 ? -14.204 0.241 5.020 1.00 85.81 85 ALA A C 1
ATOM 663 O O . ALA A 1 85 ? -14.572 1.231 4.386 1.00 85.81 85 ALA A O 1
ATOM 664 N N . GLU A 1 86 ? -13.360 0.338 6.049 1.00 87.75 86 GLU A N 1
ATOM 665 C CA . GLU A 1 86 ? -12.683 1.579 6.432 1.00 87.75 86 GLU A CA 1
ATOM 666 C C . GLU A 1 86 ? -11.722 2.061 5.335 1.00 87.75 86 GLU A C 1
ATOM 668 O O . GLU A 1 86 ? -11.787 3.219 4.922 1.00 87.75 86 GLU A O 1
ATOM 673 N N . LEU A 1 87 ? -10.871 1.170 4.819 1.00 86.38 87 LEU A N 1
ATOM 674 C CA . LEU A 1 87 ? -9.854 1.502 3.819 1.00 86.38 87 LEU A CA 1
ATOM 675 C C . LEU A 1 87 ? -10.420 1.722 2.410 1.00 86.38 87 LEU A C 1
ATOM 677 O O . LEU A 1 87 ? -9.770 2.372 1.597 1.00 86.38 87 LEU A O 1
ATOM 681 N N . THR A 1 88 ? -11.619 1.230 2.096 1.00 86.31 88 THR A N 1
ATOM 682 C CA . THR A 1 88 ? -12.336 1.574 0.854 1.00 86.31 88 THR A CA 1
ATOM 683 C C . THR A 1 88 ? -12.838 3.021 0.874 1.00 86.31 88 THR A C 1
ATOM 685 O O . THR A 1 88 ? -12.916 3.675 -0.170 1.00 86.31 88 THR A O 1
ATOM 688 N N . ARG A 1 89 ? -13.136 3.577 2.056 1.00 85.88 89 ARG A N 1
ATOM 689 C CA . ARG A 1 89 ? -13.556 4.981 2.178 1.00 85.88 89 ARG A CA 1
ATOM 690 C C . ARG A 1 89 ? -12.390 5.913 1.834 1.00 85.88 89 ARG A C 1
ATOM 692 O O . ARG A 1 89 ? -11.230 5.558 2.043 1.00 85.88 89 ARG A O 1
ATOM 699 N N . PRO A 1 90 ? -12.654 7.122 1.317 1.00 79.56 90 PRO A N 1
ATOM 700 C CA . PRO A 1 90 ? -11.601 8.112 1.139 1.00 79.56 90 PRO A CA 1
ATOM 701 C C . PRO A 1 90 ? -10.931 8.420 2.483 1.00 79.56 90 PRO A C 1
ATOM 703 O O . PRO A 1 90 ? -11.614 8.556 3.499 1.00 79.56 90 PRO A O 1
ATOM 706 N N . TYR A 1 91 ? -9.598 8.542 2.477 1.00 74.06 91 TYR A N 1
ATOM 707 C CA . TYR A 1 91 ? -8.846 8.951 3.667 1.00 74.06 91 TYR A CA 1
ATOM 708 C C . TYR A 1 91 ? -9.430 10.267 4.190 1.00 74.06 91 TYR A C 1
ATOM 710 O O . TYR A 1 91 ? -9.486 11.226 3.403 1.00 74.06 91 TYR A O 1
ATOM 718 N N . PRO A 1 92 ? -9.858 10.342 5.464 1.00 72.50 92 PRO A N 1
ATOM 719 C CA . PRO A 1 92 ? -10.354 11.586 6.022 1.00 72.50 92 PRO A CA 1
ATOM 720 C C . PRO A 1 92 ? -9.237 12.614 5.884 1.00 72.50 92 PRO A C 1
ATOM 722 O O . PRO A 1 92 ? -8.138 12.422 6.404 1.00 72.50 92 PRO A O 1
ATOM 725 N N . SER A 1 93 ? -9.474 13.687 5.128 1.00 61.31 93 SER A N 1
ATOM 726 C CA . SER A 1 93 ? -8.528 14.793 5.105 1.00 61.31 93 SER A CA 1
ATOM 727 C C . SER A 1 93 ? -8.417 15.281 6.542 1.00 61.31 93 SER A C 1
ATOM 729 O O . SER A 1 93 ? -9.362 15.881 7.055 1.00 61.31 93 SER A O 1
ATOM 731 N N . GLN A 1 94 ? -7.297 15.002 7.206 1.00 56.94 94 GLN A N 1
ATOM 732 C CA . GLN A 1 94 ? -6.935 15.722 8.414 1.00 56.94 94 GLN A CA 1
ATOM 733 C C . GLN A 1 94 ? -6.702 17.171 7.980 1.00 56.94 94 GLN A C 1
ATOM 735 O O . GLN A 1 94 ? -5.587 17.579 7.672 1.00 56.94 94 GLN A O 1
ATOM 740 N N . ALA A 1 95 ? -7.782 17.949 7.893 1.00 46.50 95 ALA A N 1
ATOM 741 C CA . ALA A 1 95 ? -7.672 19.358 8.187 1.00 46.50 95 ALA A CA 1
ATOM 742 C C . ALA A 1 95 ? -7.110 19.411 9.616 1.00 46.50 95 ALA A C 1
ATOM 744 O O . ALA A 1 95 ? -7.633 18.695 10.481 1.00 46.50 95 ALA A O 1
ATOM 745 N N . PRO A 1 96 ? -6.031 20.170 9.872 1.00 45.75 96 PRO A N 1
ATOM 746 C CA . PRO A 1 96 ? -5.586 20.400 11.237 1.00 45.75 96 PRO A CA 1
ATOM 747 C C . PRO A 1 96 ? -6.813 20.813 12.054 1.00 45.75 96 PRO A C 1
ATOM 749 O O . PRO A 1 96 ? -7.613 21.603 11.534 1.00 45.75 96 PRO A O 1
ATOM 752 N N . PRO A 1 97 ? -7.017 20.294 13.281 1.00 47.25 97 PRO A N 1
ATOM 753 C CA . PRO A 1 97 ? -8.036 20.873 14.135 1.00 47.25 97 PRO A CA 1
ATOM 754 C C . PRO A 1 97 ? -7.724 22.366 14.188 1.00 47.25 97 PRO A C 1
ATOM 756 O O . PRO A 1 97 ? -6.597 22.752 14.503 1.00 47.25 97 PRO A O 1
ATOM 759 N N . ALA A 1 98 ? -8.678 23.199 13.768 1.00 53.28 98 ALA A N 1
ATOM 760 C CA . ALA A 1 98 ? -8.583 24.628 13.978 1.00 53.28 98 ALA A CA 1
ATOM 761 C C . ALA A 1 98 ? -8.474 24.787 15.492 1.00 53.28 98 ALA A C 1
ATOM 763 O O . ALA A 1 98 ? -9.471 24.645 16.197 1.00 53.28 98 ALA A O 1
ATOM 764 N N . ASN A 1 99 ? -7.244 24.928 15.992 1.00 46.50 99 ASN A N 1
ATOM 765 C CA . ASN A 1 99 ? -6.990 25.092 17.407 1.00 46.50 99 ASN A CA 1
ATOM 766 C C . ASN A 1 99 ? -7.843 26.270 17.848 1.00 46.50 99 ASN A C 1
ATOM 768 O O . ASN A 1 99 ? -7.636 27.400 17.404 1.00 46.50 99 ASN A O 1
ATOM 772 N N . SER A 1 100 ? -8.823 25.965 18.690 1.00 50.12 100 SER A N 1
ATOM 773 C CA . SER A 1 100 ? -9.580 26.917 19.470 1.00 50.12 100 SER A CA 1
ATOM 774 C C . SER A 1 100 ? -8.572 27.765 20.232 1.00 50.12 100 SER A C 1
ATOM 776 O O . SER A 1 100 ? -8.101 27.377 21.300 1.00 50.12 100 SER A O 1
ATOM 778 N N . VAL A 1 101 ? -8.205 28.917 19.673 1.00 52.16 101 VAL A N 1
ATOM 779 C CA . VAL A 1 101 ? -7.548 29.981 20.423 1.00 52.16 101 VAL A CA 1
ATOM 780 C C . VAL A 1 101 ? -8.619 30.523 21.366 1.00 52.16 101 VAL A C 1
ATOM 782 O O . VAL A 1 101 ? -9.290 31.512 21.092 1.00 52.16 101 VAL A O 1
ATOM 785 N N . GLN A 1 102 ? -8.849 29.806 22.466 1.00 51.19 102 GLN A N 1
ATOM 786 C CA . GLN A 1 102 ? -9.499 30.357 23.641 1.00 51.19 102 GLN A CA 1
ATOM 787 C C . GLN A 1 102 ? -8.487 31.317 24.265 1.00 51.19 102 GLN A C 1
ATOM 789 O O . GLN A 1 102 ? -7.731 30.958 25.165 1.00 51.19 102 GLN A O 1
ATOM 794 N N . THR A 1 103 ? -8.431 32.540 23.736 1.00 51.41 103 THR A N 1
ATOM 795 C CA . THR A 1 103 ? -7.797 33.657 24.430 1.00 51.41 103 THR A CA 1
ATOM 796 C C . THR A 1 103 ? -8.620 33.902 25.684 1.00 51.41 103 THR A C 1
ATOM 798 O O . THR A 1 103 ? -9.679 34.524 25.647 1.00 51.41 103 THR A O 1
ATOM 801 N N . HIS A 1 104 ? -8.150 33.340 26.789 1.00 48.84 104 HIS A N 1
ATOM 802 C CA . HIS A 1 104 ? -8.634 33.604 28.129 1.00 48.84 104 HIS A CA 1
ATOM 803 C C . HIS A 1 104 ? -8.287 35.060 28.475 1.00 48.84 104 HIS A C 1
ATOM 805 O O . HIS A 1 104 ? -7.244 35.344 29.059 1.00 48.84 104 HIS A O 1
ATOM 811 N N . LEU A 1 105 ? -9.127 35.997 28.031 1.00 50.88 105 LEU A N 1
ATOM 812 C CA . LEU A 1 105 ? -9.057 37.398 28.425 1.00 50.88 105 LEU A CA 1
ATOM 813 C C . LEU A 1 105 ? -9.866 37.555 29.718 1.00 50.88 105 LEU A C 1
ATOM 815 O O . LEU A 1 105 ? -11.037 37.922 29.685 1.00 50.88 105 LEU A O 1
ATOM 819 N N . ASN A 1 106 ? -9.243 37.221 30.848 1.00 50.59 106 ASN A N 1
ATOM 820 C CA . ASN A 1 106 ? -9.756 37.592 32.162 1.00 50.59 106 ASN A CA 1
ATOM 821 C C . ASN A 1 106 ? -9.041 38.862 32.634 1.00 50.59 106 ASN A C 1
ATOM 823 O O . ASN A 1 106 ? -7.830 38.828 32.842 1.00 50.59 106 ASN A O 1
ATOM 827 N N . SER A 1 107 ? -9.864 39.911 32.751 1.00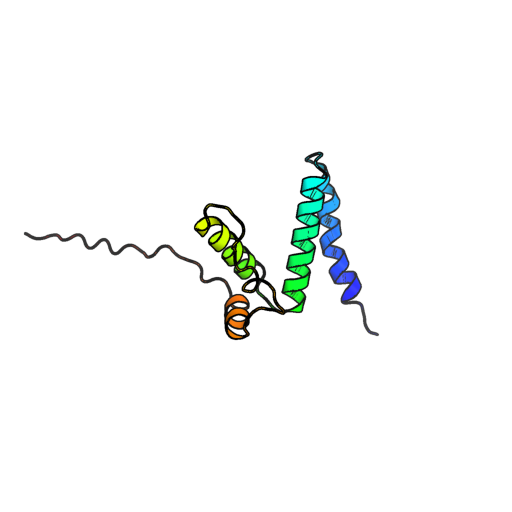 56.03 107 SER A N 1
ATOM 828 C CA . SER A 1 107 ? -9.885 41.041 33.698 1.00 56.03 107 SER A CA 1
ATOM 829 C C . SER A 1 107 ? -8.587 41.721 34.119 1.00 56.03 107 SER A C 1
ATOM 831 O O . SER A 1 107 ? -7.796 41.105 34.864 1.00 56.03 107 SER A O 1
#

pLDDT: mean 71.95, std 16.75, range [43.28, 89.56]

Secondary structure (DSSP, 8-state):
----HHHHHHTSTTGGGGTSGGG--HHHHHHHHHHHHHHHHHHHTT--HHHHHHHHHHHHHHTTTSPPS--GGGSTTTS-HHHHHHHHSPPP--PPP----------